Protein AF-A0A933VF26-F1 (afdb_monomer)

Nearest PDB structures (foldseek):
  6ve2-assembly1_A  TM=9.163E-01  e=1.999E-01  Pseudomonas aeruginosa PAO1
  8jvb-assembly1_A  TM=7.525E-01  e=4.042E-01  Acidithiobacillus caldus SM-1
  6i1x-ass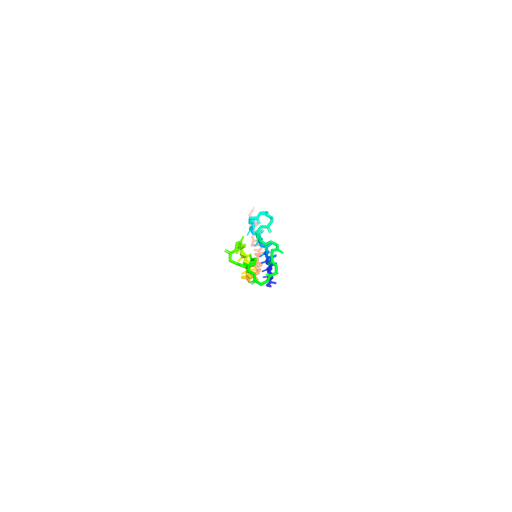embly1_A  TM=7.168E-01  e=3.050E-01  Aeromonas hydrophila
  8odn-assembly1_A  TM=5.379E-01  e=3.959E-02  Pseudomonas aeruginosa PAO1
  5zdh-assembly1_A  TM=8.402E-01  e=1.009E+00  Escherichia coli ETEC H10407

Solvent-accessible surface area (backbone atoms only — not comparable to full-atom values): 3755 Å² total; per-residue (Å²): 112,49,81,48,77,49,81,47,80,46,78,50,60,46,81,74,57,27,74,38,82,94,60,6,68,82,42,41,50,76,49,79,47,80,48,80,48,81,48,78,80,87,84,80,90,79,87,77,76,81,73,77,84,79,126

Structure (mmCIF, N/CA/C/O backbone):
data_AF-A0A933VF26-F1
#
_entry.id   AF-A0A933VF26-F1
#
loop_
_atom_site.group_PDB
_atom_site.id
_atom_site.type_symbol
_atom_site.label_atom_id
_atom_site.label_alt_id
_atom_site.label_comp_id
_atom_site.label_asym_id
_atom_site.label_entity_id
_atom_site.label_seq_id
_atom_site.pdbx_PDB_ins_code
_atom_site.Cartn_x
_atom_site.Cartn_y
_atom_site.Cartn_z
_atom_site.occupancy
_atom_site.B_iso_or_equiv
_atom_site.auth_seq_id
_atom_site.auth_comp_id
_atom_site.auth_asym_id
_atom_site.auth_atom_id
_atom_site.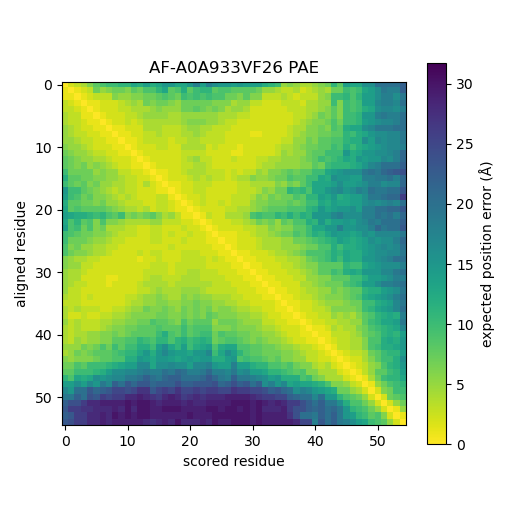pdbx_PDB_model_num
ATOM 1 N N . GLY A 1 1 ? -10.681 -0.378 16.399 1.00 79.62 1 GLY A N 1
ATOM 2 C CA . GLY A 1 1 ? -9.588 -0.856 15.536 1.00 79.62 1 GLY A CA 1
ATOM 3 C C . GLY A 1 1 ? -9.100 0.298 14.695 1.00 79.62 1 GLY A C 1
ATOM 4 O O . GLY A 1 1 ? -9.917 1.132 14.327 1.00 79.62 1 GLY A O 1
ATOM 5 N N . ILE A 1 2 ? -7.799 0.380 14.451 1.00 85.69 2 ILE A N 1
ATOM 6 C CA . ILE A 1 2 ? -7.169 1.408 13.619 1.00 85.69 2 ILE A CA 1
ATOM 7 C C . ILE A 1 2 ? -6.561 0.709 12.405 1.00 85.69 2 ILE A C 1
ATOM 9 O O . ILE A 1 2 ? -5.935 -0.342 12.549 1.00 85.69 2 ILE A O 1
ATOM 13 N N . TYR A 1 3 ? -6.757 1.306 11.230 1.00 85.88 3 TYR A N 1
ATOM 14 C CA . TYR A 1 3 ? -6.243 0.819 9.954 1.00 85.88 3 TYR A CA 1
ATOM 15 C C . TYR A 1 3 ? -5.272 1.851 9.384 1.00 85.88 3 TYR A C 1
ATOM 17 O O . TYR A 1 3 ? -5.655 3.000 9.167 1.00 85.88 3 TYR A O 1
ATOM 25 N N . ILE A 1 4 ? -4.024 1.448 9.152 1.00 86.38 4 ILE A N 1
ATOM 26 C CA . ILE A 1 4 ? -2.987 2.294 8.552 1.00 86.38 4 ILE A CA 1
ATOM 27 C C . ILE A 1 4 ? -2.542 1.634 7.250 1.00 86.38 4 ILE A C 1
ATOM 29 O O . ILE A 1 4 ? -2.220 0.444 7.237 1.00 86.38 4 ILE A O 1
ATOM 33 N N . GLN A 1 5 ? -2.524 2.408 6.166 1.00 90.56 5 GLN A N 1
ATOM 34 C CA . GLN A 1 5 ? -2.034 1.966 4.866 1.00 90.56 5 GLN A CA 1
ATOM 35 C C . GLN A 1 5 ? -0.999 2.959 4.334 1.00 90.56 5 GLN A C 1
ATOM 37 O O . GLN A 1 5 ? -1.298 4.140 4.162 1.00 90.56 5 GLN A O 1
ATOM 42 N N . GLU A 1 6 ? 0.211 2.475 4.059 1.00 92.25 6 GLU A N 1
ATOM 43 C CA . GLU A 1 6 ? 1.278 3.246 3.421 1.00 92.25 6 GLU A CA 1
ATOM 44 C C . GLU A 1 6 ? 1.543 2.676 2.024 1.00 92.25 6 GLU A C 1
ATOM 46 O O . GLU A 1 6 ? 1.987 1.538 1.873 1.00 92.25 6 GLU A O 1
ATOM 51 N N . ASN A 1 7 ? 1.286 3.490 0.999 1.00 93.56 7 ASN A N 1
ATOM 52 C CA . ASN A 1 7 ? 1.597 3.170 -0.389 1.00 93.56 7 ASN A CA 1
ATOM 53 C C . ASN A 1 7 ? 2.778 4.022 -0.852 1.00 93.56 7 ASN A C 1
ATOM 55 O O . ASN A 1 7 ? 2.656 5.243 -0.966 1.00 93.56 7 ASN A O 1
ATOM 59 N N . ARG A 1 8 ? 3.906 3.383 -1.177 1.00 94.81 8 ARG A N 1
ATOM 60 C CA . ARG A 1 8 ? 5.096 4.068 -1.694 1.00 94.81 8 ARG A CA 1
ATOM 61 C C . ARG A 1 8 ? 5.537 3.464 -3.021 1.00 94.81 8 ARG A C 1
ATOM 63 O O . ARG A 1 8 ? 5.708 2.252 -3.153 1.00 94.81 8 ARG A O 1
ATOM 70 N N . LYS A 1 9 ? 5.749 4.329 -4.014 1.00 95.31 9 LYS A N 1
ATOM 71 C CA . LYS A 1 9 ? 6.310 3.964 -5.317 1.00 95.31 9 LYS A CA 1
ATOM 72 C C . LYS A 1 9 ? 7.616 4.714 -5.524 1.00 95.31 9 LYS A C 1
ATOM 74 O O . LYS A 1 9 ? 7.624 5.937 -5.588 1.00 95.31 9 LYS A O 1
ATOM 79 N N . GLU A 1 10 ? 8.698 3.967 -5.668 1.00 94.94 10 GLU A N 1
ATOM 80 C CA . GLU A 1 10 ? 10.030 4.495 -5.940 1.00 94.94 10 GLU A CA 1
ATOM 81 C C . GLU A 1 10 ? 10.484 3.999 -7.313 1.00 94.94 10 GLU A C 1
ATOM 83 O O . GLU A 1 10 ? 10.362 2.814 -7.633 1.00 94.94 10 GLU A O 1
ATOM 88 N N . VAL A 1 11 ? 10.978 4.910 -8.151 1.00 93.31 11 VAL A N 1
ATOM 89 C CA . VAL A 1 11 ? 11.478 4.592 -9.492 1.00 93.31 11 VAL A CA 1
ATOM 90 C C . VAL A 1 11 ? 12.894 5.128 -9.606 1.00 93.31 11 VAL A C 1
ATOM 92 O O . VAL A 1 11 ? 13.097 6.333 -9.728 1.00 93.31 11 VAL A O 1
ATOM 95 N N . ASN A 1 12 ? 13.863 4.220 -9.605 1.00 94.81 12 ASN A N 1
ATOM 96 C CA . ASN A 1 12 ? 15.262 4.530 -9.856 1.00 94.81 12 ASN A CA 1
ATOM 97 C C . ASN A 1 12 ? 15.568 4.217 -11.318 1.00 94.81 12 ASN A C 1
ATOM 99 O O . ASN A 1 12 ? 15.274 3.124 -11.799 1.00 94.81 12 ASN A O 1
ATOM 103 N N . LYS A 1 13 ? 16.136 5.172 -12.053 1.00 94.38 13 LYS A N 1
ATOM 104 C CA . LYS A 1 13 ? 16.415 5.011 -13.482 1.00 94.38 13 LYS A CA 1
ATOM 105 C C . LYS A 1 13 ? 17.738 5.639 -13.875 1.00 94.38 13 LYS A C 1
ATOM 107 O O . LYS A 1 13 ? 18.114 6.664 -13.313 1.00 94.38 13 LYS A O 1
ATOM 112 N N . ILE A 1 14 ? 18.390 5.064 -14.883 1.00 94.31 14 ILE A N 1
ATOM 113 C CA . ILE A 1 14 ? 19.500 5.733 -15.565 1.00 94.31 14 ILE A CA 1
ATOM 114 C C . ILE A 1 14 ? 18.904 6.843 -16.451 1.00 94.31 14 ILE A C 1
ATOM 116 O O . ILE A 1 14 ? 18.021 6.543 -17.266 1.00 94.31 14 ILE A O 1
ATOM 120 N N . PRO A 1 15 ? 19.335 8.112 -16.310 1.00 89.19 15 PRO A N 1
ATOM 121 C CA . PRO A 1 15 ? 18.907 9.196 -17.193 1.00 89.19 15 PRO A CA 1
ATOM 122 C C . PRO A 1 15 ? 19.186 8.856 -18.665 1.00 89.19 15 PRO A C 1
ATOM 124 O O . PRO A 1 15 ? 20.145 8.145 -18.957 1.00 89.19 15 PRO A O 1
ATOM 127 N N . PHE A 1 16 ? 18.357 9.346 -19.592 1.00 91.75 16 PHE A N 1
ATOM 128 C CA . PHE A 1 16 ? 18.387 9.019 -21.029 1.00 91.75 16 PHE A CA 1
ATOM 129 C C . PHE A 1 16 ? 17.982 7.568 -21.364 1.00 91.75 16 PHE A C 1
ATOM 131 O O . PHE A 1 16 ? 16.955 7.364 -22.006 1.00 91.75 16 PHE A O 1
ATOM 138 N N . LEU A 1 17 ? 18.706 6.551 -20.880 1.00 91.94 17 LEU A N 1
ATOM 139 C CA . LEU A 1 17 ? 18.451 5.141 -21.231 1.00 91.94 17 LEU A CA 1
ATOM 140 C C . LEU A 1 17 ? 17.144 4.594 -20.659 1.00 91.94 17 LEU A C 1
ATOM 142 O O . LEU A 1 17 ? 16.444 3.831 -21.321 1.00 91.94 17 LEU A O 1
ATOM 146 N N . GLY A 1 18 ? 16.787 5.002 -19.440 1.00 90.38 18 GLY A N 1
ATOM 147 C CA . GLY A 1 18 ? 15.525 4.598 -18.835 1.00 90.38 18 GLY A CA 1
ATOM 148 C C . GLY A 1 18 ? 14.323 5.107 -19.626 1.00 90.38 18 GLY A C 1
ATOM 149 O O . GLY A 1 18 ? 13.294 4.447 -19.643 1.00 90.38 18 GLY A O 1
ATOM 150 N N . ASP A 1 19 ? 14.437 6.251 -20.302 1.00 92.12 19 ASP A N 1
ATOM 151 C CA . ASP A 1 19 ? 13.320 6.913 -20.986 1.00 92.12 19 ASP A CA 1
ATOM 152 C C . ASP A 1 19 ? 13.078 6.419 -22.418 1.00 92.12 19 ASP A C 1
ATOM 154 O O . ASP A 1 19 ? 12.122 6.850 -23.061 1.00 92.12 19 ASP A O 1
ATOM 158 N N . LEU A 1 20 ? 13.873 5.450 -22.883 1.00 93.44 20 LEU A N 1
ATOM 159 C CA . LEU A 1 20 ? 13.719 4.862 -24.206 1.00 93.44 20 LEU A CA 1
ATOM 160 C C . LEU A 1 20 ? 12.430 4.025 -24.323 1.00 93.44 20 LEU A C 1
ATOM 162 O O . LEU A 1 20 ? 12.167 3.159 -23.478 1.00 93.44 20 LEU A O 1
ATOM 166 N N . PRO A 1 21 ? 11.639 4.213 -25.393 1.00 89.75 21 PRO A N 1
ATOM 167 C CA . PRO A 1 21 ? 10.504 3.348 -25.685 1.00 89.75 21 PRO A CA 1
ATOM 168 C C . PRO A 1 21 ? 10.983 1.927 -26.023 1.00 89.75 21 PRO A C 1
ATOM 170 O O . PRO A 1 21 ? 12.036 1.729 -26.627 1.00 89.75 21 PRO A O 1
ATOM 173 N N . GLY A 1 22 ? 10.219 0.917 -25.607 1.00 91.25 22 GLY A N 1
ATOM 174 C CA . GLY A 1 22 ? 10.539 -0.500 -25.820 1.00 91.25 22 GLY A CA 1
ATOM 175 C C . GLY A 1 22 ? 11.588 -1.056 -24.850 1.00 91.25 22 GLY A C 1
ATOM 176 O O . GLY A 1 22 ? 11.301 -2.013 -24.138 1.00 91.25 22 GLY A O 1
ATOM 177 N N . VAL A 1 23 ? 12.774 -0.441 -24.772 1.00 92.69 23 VAL A N 1
ATOM 178 C CA . VAL A 1 23 ? 13.927 -0.985 -24.016 1.00 92.69 23 VAL A CA 1
ATOM 179 C C . VAL A 1 23 ? 14.178 -0.327 -22.659 1.00 92.69 23 VAL A C 1
ATOM 181 O O . VAL A 1 23 ? 14.913 -0.874 -21.838 1.00 92.69 23 VAL A O 1
ATOM 184 N N . GLY A 1 24 ? 13.553 0.818 -22.374 1.00 90.31 24 GLY A N 1
ATOM 185 C CA . GLY A 1 24 ? 13.816 1.586 -21.155 1.00 90.31 24 GLY A CA 1
ATOM 186 C C . GLY A 1 24 ? 13.538 0.826 -19.854 1.00 90.31 24 GLY A C 1
ATOM 187 O O . GLY A 1 24 ? 14.157 1.112 -18.833 1.00 90.31 24 GLY A O 1
ATOM 188 N N . ALA A 1 25 ? 12.673 -0.195 -19.878 1.00 91.31 25 ALA A N 1
ATOM 189 C CA . ALA A 1 25 ? 12.375 -1.033 -18.714 1.00 91.31 25 ALA A CA 1
ATOM 190 C C . ALA A 1 25 ? 13.601 -1.794 -18.173 1.00 91.31 25 ALA A C 1
ATOM 192 O O . ALA A 1 25 ? 13.692 -1.988 -16.966 1.00 91.31 25 ALA A O 1
ATOM 193 N N . ALA A 1 26 ? 14.567 -2.160 -19.024 1.00 93.31 26 ALA A N 1
ATOM 194 C CA . ALA A 1 26 ? 15.789 -2.845 -18.591 1.00 93.31 26 ALA A CA 1
ATOM 195 C C . ALA A 1 26 ? 16.744 -1.931 -17.796 1.00 93.31 26 ALA A C 1
ATOM 197 O O . ALA A 1 26 ? 17.589 -2.413 -17.048 1.00 93.31 26 ALA A O 1
ATOM 198 N N . PHE A 1 27 ? 16.591 -0.608 -17.930 1.00 95.06 27 PHE A N 1
ATOM 199 C CA . PHE A 1 27 ? 17.438 0.415 -17.302 1.00 95.06 27 PHE A CA 1
ATOM 200 C C . PHE A 1 27 ? 16.718 1.177 -16.177 1.00 95.06 27 PHE A C 1
ATOM 202 O O .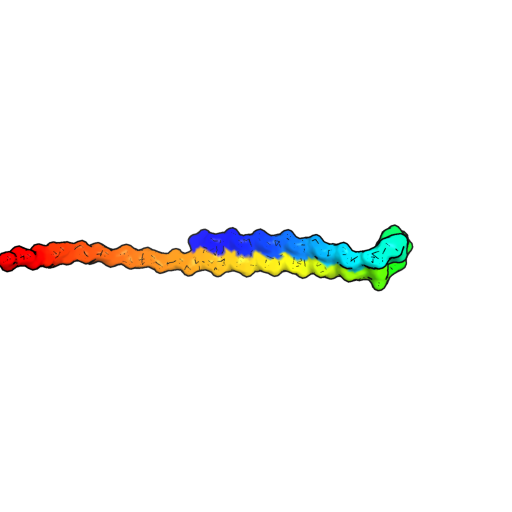 PHE A 1 27 ? 17.164 2.245 -15.738 1.00 95.06 27 PHE A O 1
ATOM 209 N N . ARG A 1 28 ? 15.580 0.646 -15.717 1.00 93.50 28 ARG A N 1
ATOM 210 C CA . ARG A 1 28 ? 14.787 1.181 -14.609 1.00 93.50 28 ARG A CA 1
ATOM 211 C C . ARG A 1 28 ? 14.554 0.095 -13.565 1.00 93.50 28 ARG A C 1
ATOM 213 O O . ARG A 1 28 ? 14.182 -1.022 -13.893 1.00 93.50 28 ARG A O 1
ATOM 220 N N . ASN A 1 29 ? 14.678 0.455 -12.295 1.00 93.81 29 ASN A N 1
ATOM 221 C CA . ASN A 1 29 ? 14.238 -0.352 -11.168 1.00 93.81 29 ASN A CA 1
ATOM 222 C C . ASN A 1 29 ? 13.035 0.343 -10.519 1.00 93.81 29 ASN A C 1
ATOM 224 O O . ASN A 1 29 ? 13.128 1.492 -10.087 1.00 93.81 29 ASN A O 1
ATOM 228 N N . THR A 1 30 ? 11.891 -0.340 -10.485 1.00 93.50 30 THR A N 1
ATOM 229 C CA . THR A 1 30 ? 10.689 0.151 -9.805 1.00 93.50 30 THR A CA 1
ATOM 230 C C . THR A 1 30 ? 10.459 -0.675 -8.554 1.00 93.50 30 THR A C 1
ATOM 232 O O . THR A 1 30 ? 10.253 -1.884 -8.642 1.00 93.50 30 THR A O 1
ATOM 235 N N . ARG A 1 31 ? 10.428 -0.013 -7.398 1.00 94.88 31 ARG A N 1
ATOM 236 C CA . ARG A 1 31 ? 10.088 -0.624 -6.116 1.00 94.88 31 ARG A CA 1
ATOM 237 C C . ARG A 1 31 ? 8.717 -0.129 -5.672 1.00 94.88 31 ARG A C 1
ATOM 239 O O . ARG A 1 31 ? 8.485 1.074 -5.549 1.00 94.88 31 ARG A O 1
ATOM 246 N N . LYS A 1 32 ? 7.803 -1.069 -5.443 1.00 95.50 32 LYS A N 1
ATOM 247 C CA . LYS A 1 32 ? 6.491 -0.807 -4.847 1.00 95.50 32 LYS A CA 1
ATOM 248 C C . LYS A 1 32 ? 6.499 -1.358 -3.425 1.00 95.50 32 LYS A C 1
ATOM 250 O O . LYS A 1 32 ? 6.791 -2.535 -3.241 1.00 95.50 32 LYS A O 1
ATOM 255 N N . ILE A 1 33 ? 6.205 -0.505 -2.453 1.00 94.31 33 ILE A N 1
ATOM 256 C CA . ILE A 1 33 ? 6.047 -0.875 -1.046 1.00 94.31 33 ILE A CA 1
ATOM 257 C C . ILE A 1 33 ? 4.585 -0.621 -0.685 1.00 94.31 33 ILE A C 1
ATOM 259 O O . ILE A 1 33 ? 4.071 0.476 -0.916 1.00 94.31 33 ILE A O 1
ATOM 263 N N . ASP A 1 34 ? 3.934 -1.653 -0.161 1.00 95.25 34 ASP A N 1
ATOM 264 C CA . ASP A 1 34 ? 2.553 -1.628 0.315 1.00 95.25 34 ASP A CA 1
ATOM 265 C C . ASP A 1 34 ? 2.554 -2.179 1.743 1.00 95.25 34 ASP A C 1
ATOM 267 O O . ASP A 1 34 ? 2.747 -3.379 1.952 1.00 95.25 34 ASP A O 1
ATOM 271 N N . ASN A 1 35 ? 2.437 -1.282 2.724 1.00 93.19 35 ASN A N 1
ATOM 272 C CA . ASN A 1 35 ? 2.393 -1.644 4.137 1.00 93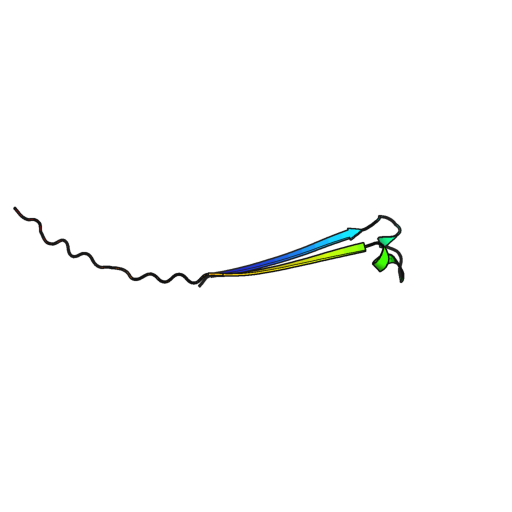.19 35 ASN A CA 1
ATOM 273 C C . ASN A 1 35 ? 0.964 -1.471 4.649 1.00 93.19 35 ASN A C 1
ATOM 275 O O . ASN A 1 35 ? 0.417 -0.365 4.622 1.00 93.19 35 ASN A O 1
ATOM 279 N N . LYS A 1 36 ? 0.385 -2.554 5.173 1.00 92.62 36 LYS A N 1
ATOM 280 C CA . LYS A 1 36 ? -0.925 -2.554 5.828 1.00 92.62 36 LYS A CA 1
ATOM 281 C C . LYS A 1 36 ? -0.767 -2.966 7.287 1.00 92.62 36 LYS A C 1
ATOM 283 O O . LYS A 1 36 ? -0.313 -4.073 7.564 1.00 92.62 36 LYS A O 1
ATOM 288 N N . SER A 1 37 ? -1.186 -2.096 8.200 1.00 91.50 37 SER A N 1
ATOM 289 C CA . SER A 1 37 ? -1.146 -2.354 9.640 1.00 91.50 37 SER A CA 1
ATOM 290 C C . SER A 1 37 ? -2.549 -2.266 10.231 1.00 91.50 37 SER A C 1
ATOM 292 O O . SER A 1 37 ? -3.245 -1.263 10.057 1.00 91.50 37 SER A O 1
ATOM 294 N N . GLU A 1 38 ? -2.952 -3.316 10.948 1.00 90.50 38 GLU A N 1
ATOM 295 C CA . GLU A 1 38 ? -4.239 -3.409 11.639 1.00 90.50 38 GLU A CA 1
ATOM 296 C C . GLU A 1 38 ? -3.991 -3.511 13.146 1.00 90.50 38 GLU A C 1
ATOM 298 O O . GLU A 1 38 ? -3.337 -4.442 13.614 1.00 90.50 38 GLU A O 1
ATOM 303 N N . LEU A 1 39 ? -4.494 -2.540 13.913 1.00 91.94 39 LEU A N 1
ATOM 304 C CA . LEU A 1 39 ? -4.361 -2.517 15.370 1.00 91.94 39 LEU A CA 1
ATOM 305 C C . LEU A 1 39 ? -5.736 -2.602 16.033 1.00 91.94 39 LEU A C 1
ATOM 307 O O . LEU A 1 39 ? -6.603 -1.748 15.823 1.00 91.94 39 LEU A O 1
ATOM 311 N N . LEU A 1 40 ? -5.919 -3.599 16.898 1.00 92.75 40 LEU A N 1
ATOM 312 C CA . LEU A 1 40 ? -7.109 -3.753 17.728 1.00 92.75 40 LEU A CA 1
ATOM 313 C C . LEU A 1 40 ? -6.743 -3.571 19.202 1.00 92.75 40 LEU A C 1
ATOM 315 O O . LEU A 1 40 ? -5.911 -4.298 19.734 1.00 92.75 40 LEU A O 1
ATO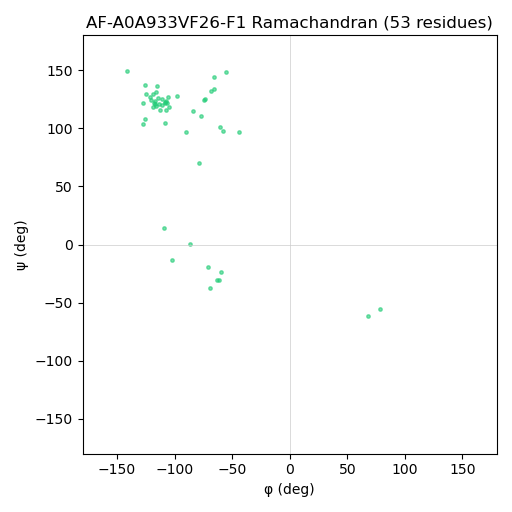M 319 N N . ILE A 1 41 ? -7.371 -2.590 19.851 1.00 88.62 41 ILE A N 1
ATOM 320 C CA . ILE A 1 41 ? -7.200 -2.318 21.280 1.00 88.62 41 ILE A CA 1
ATOM 321 C C . ILE A 1 41 ? -8.507 -2.679 21.981 1.00 88.62 41 ILE A C 1
ATOM 323 O O . ILE A 1 41 ? -9.564 -2.159 21.619 1.00 88.62 41 ILE A O 1
ATOM 327 N N . PHE A 1 42 ? -8.419 -3.547 22.987 1.00 92.12 42 PHE A N 1
ATOM 328 C CA . PHE A 1 42 ? -9.514 -3.866 23.897 1.00 92.12 42 PHE A CA 1
ATOM 329 C C . PHE A 1 42 ? -9.249 -3.198 25.245 1.00 92.12 42 PHE A C 1
ATOM 331 O O . PHE A 1 42 ? -8.179 -3.378 25.824 1.00 92.12 42 PHE A O 1
ATOM 338 N N . VAL A 1 43 ? -10.218 -2.430 25.743 1.00 89.19 43 VAL A N 1
ATOM 339 C CA . VAL A 1 43 ? -10.160 -1.809 27.070 1.00 89.19 43 VAL A CA 1
ATOM 340 C C . VAL A 1 43 ? -11.333 -2.301 27.907 1.00 89.19 43 VAL A C 1
ATOM 342 O O . VAL A 1 43 ? -12.486 -2.170 27.504 1.00 89.19 43 VAL A O 1
ATOM 345 N N . THR A 1 44 ? -11.035 -2.860 29.079 1.00 92.44 44 THR A N 1
ATOM 346 C CA . THR A 1 44 ? -12.047 -3.225 30.076 1.00 92.44 44 THR A CA 1
ATOM 347 C C . THR A 1 44 ? -11.925 -2.244 31.235 1.00 92.44 44 THR A C 1
ATOM 349 O O . THR A 1 44 ? -10.964 -2.341 32.003 1.00 92.44 44 THR A O 1
ATOM 352 N N . PRO A 1 45 ? -12.841 -1.272 31.376 1.00 90.25 45 PRO A N 1
ATOM 353 C CA . PRO A 1 45 ? -12.803 -0.375 32.520 1.00 90.25 45 PRO A CA 1
ATOM 354 C C . PRO A 1 45 ? -13.083 -1.167 33.807 1.00 90.25 45 PRO A C 1
ATOM 356 O O . PRO A 1 45 ? -14.026 -1.956 33.866 1.00 90.25 45 PRO A O 1
ATOM 359 N N . LYS A 1 46 ? -12.279 -0.948 34.855 1.00 86.94 46 LYS A N 1
ATOM 360 C CA . LYS A 1 46 ? -12.536 -1.471 36.205 1.00 86.94 46 LYS A CA 1
ATOM 361 C C . LYS A 1 46 ? -13.021 -0.331 37.092 1.00 86.94 46 LYS A C 1
ATOM 363 O O . LYS A 1 46 ? -12.283 0.618 37.335 1.00 86.94 46 LYS A O 1
ATOM 368 N N . ILE A 1 47 ? -14.246 -0.446 37.600 1.00 85.44 47 ILE A N 1
ATOM 369 C CA . ILE A 1 47 ? -14.772 0.475 38.609 1.00 85.44 47 ILE A CA 1
ATOM 370 C C . ILE A 1 47 ? -14.159 0.091 39.957 1.00 85.44 47 ILE A C 1
ATOM 372 O O . ILE A 1 47 ? -14.453 -0.975 40.501 1.00 85.44 47 ILE A O 1
ATOM 376 N N . LEU A 1 48 ? -13.286 0.944 40.484 1.00 84.56 48 LEU A N 1
ATOM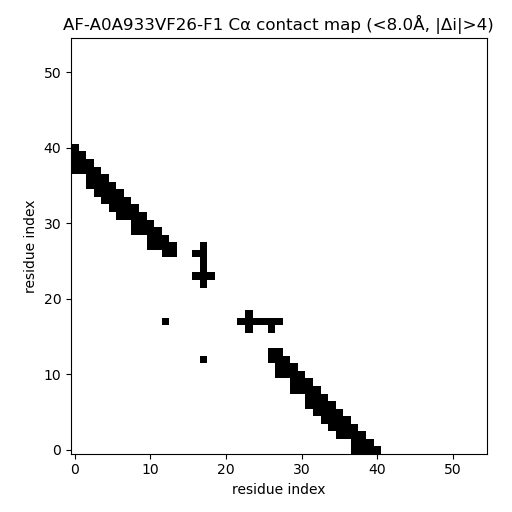 377 C CA . LEU A 1 48 ? -12.842 0.861 41.870 1.00 84.56 48 LEU A CA 1
ATOM 378 C C . LEU A 1 48 ? -13.894 1.588 42.708 1.00 84.56 48 LEU A C 1
ATOM 380 O O . LEU A 1 48 ? -14.115 2.781 42.524 1.00 84.56 48 LEU A O 1
ATOM 384 N N . LYS A 1 49 ? -14.595 0.862 43.581 1.00 82.19 49 LYS A N 1
ATOM 385 C CA . LYS A 1 49 ? -15.338 1.514 44.659 1.00 82.19 49 LYS A CA 1
ATOM 386 C C . LYS A 1 49 ? -14.289 1.950 45.66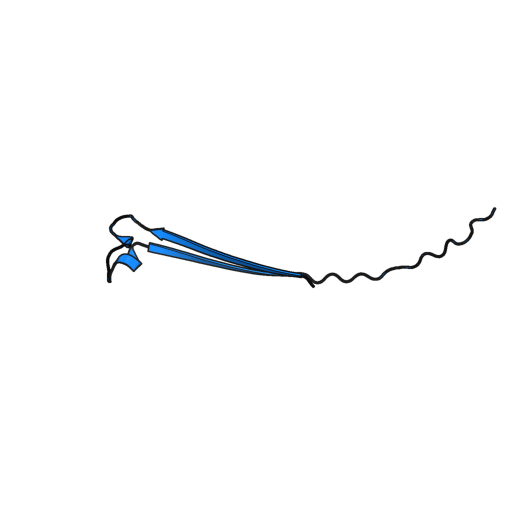9 1.00 82.19 49 LYS A C 1
ATOM 388 O O . LYS A 1 49 ? -13.515 1.097 46.104 1.00 82.19 49 LYS A O 1
ATOM 393 N N . ASP A 1 50 ? -14.256 3.235 46.012 1.00 75.31 50 ASP A N 1
ATOM 394 C CA . ASP A 1 50 ? -13.584 3.673 47.229 1.00 75.31 50 ASP A CA 1
ATOM 395 C C . ASP A 1 50 ? -14.257 2.920 48.373 1.00 75.31 50 ASP A C 1
ATOM 397 O O . ASP A 1 50 ? -15.363 3.244 48.811 1.00 75.31 50 ASP A O 1
ATOM 401 N N . THR A 1 51 ? -13.628 1.826 48.799 1.00 69.19 51 THR A N 1
ATOM 402 C CA . THR A 1 51 ? -13.880 1.273 50.116 1.00 69.19 51 THR A CA 1
ATOM 403 C C . THR A 1 51 ? -13.474 2.394 51.041 1.00 69.19 51 THR A C 1
ATOM 405 O O . THR A 1 51 ? -12.285 2.651 51.190 1.00 69.19 51 THR A O 1
ATOM 408 N N . LEU A 1 52 ? -14.473 3.116 51.538 1.00 67.19 52 LEU A N 1
ATOM 409 C CA . LEU A 1 52 ? -14.348 4.183 52.510 1.00 67.19 52 LEU A CA 1
ATOM 410 C C . LEU A 1 52 ? -13.381 3.707 53.595 1.00 67.19 52 LEU A C 1
ATOM 412 O O . LEU A 1 52 ? -13.772 2.970 54.499 1.00 67.19 52 LEU A O 1
ATOM 416 N N . VAL A 1 53 ? -12.109 4.092 53.485 1.00 65.69 53 VAL A N 1
ATOM 417 C CA . VAL A 1 53 ? -11.152 3.957 54.578 1.00 65.69 53 VAL A CA 1
ATOM 418 C C . VAL A 1 53 ? -11.471 5.117 55.504 1.00 65.69 53 VAL A C 1
ATOM 420 O O . VAL A 1 53 ? -10.781 6.126 55.544 1.00 65.69 53 VAL A O 1
ATOM 423 N N . SER A 1 54 ? -12.621 5.002 56.161 1.00 57.34 54 SER A N 1
ATOM 424 C CA . SER A 1 54 ? -12.986 5.840 57.283 1.00 57.34 54 SER A CA 1
ATOM 425 C C . SER A 1 54 ? -12.474 5.111 58.517 1.00 57.34 54 SER A C 1
ATOM 427 O O . SER A 1 54 ? 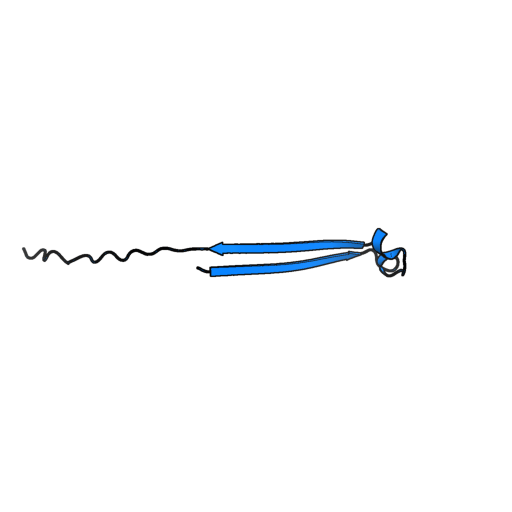-13.114 4.174 58.987 1.00 57.34 54 SER A O 1
ATOM 429 N N . ASN A 1 55 ? -11.293 5.512 58.980 1.00 51.34 55 ASN A N 1
ATOM 430 C CA . ASN A 1 55 ? -10.856 5.349 60.363 1.00 51.34 55 ASN A CA 1
ATOM 431 C C . ASN A 1 55 ? -10.559 6.741 60.905 1.00 51.34 55 ASN A C 1
ATOM 433 O O . ASN A 1 55 ? -9.822 7.472 60.206 1.00 51.34 55 ASN A O 1
#

Sequence (55 aa):
GIYIQENRKEVNKIPFLGDLPGVGAAFRNTRKIDNKSELLIFVTPKILKDTLVSN

Radius of gyration: 27.55 Å; Cα contacts (8 Å, |Δi|>4): 59; chains: 1; bounding box: 35×13×86 Å

pLDDT: me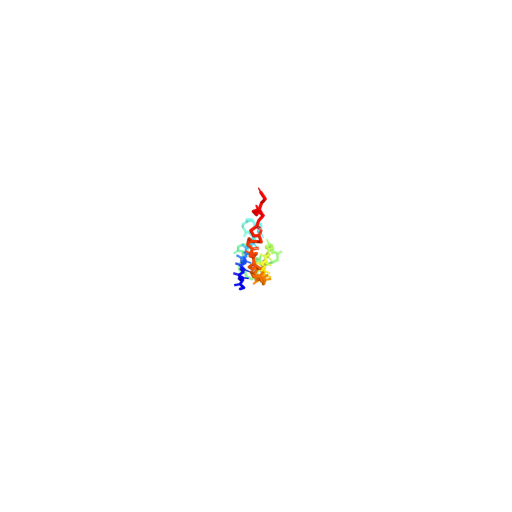an 88.35, std 9.41, range [51.34, 95.5]

Mean predicted aligned error: 8.86 Å

Foldseek 3Di:
DDKDKDWDKDKDFDPPLLPDPPRNVVRIDIDIDIDIDDDDDDDDDDDDDPPPPPD

Secondary structure (DSSP, 8-state):
-EEEEEEEEEEEE-TTGGG-TTTGGGGEEEEEEEEEEEE----------------